Protein AF-A0A968CBP6-F1 (afdb_monomer_lite)

Structure (mmCIF, N/CA/C/O backbone):
data_AF-A0A968CBP6-F1
#
_entry.id   AF-A0A968CBP6-F1
#
loop_
_atom_site.group_PDB
_atom_site.id
_atom_site.type_symbol
_atom_site.label_atom_id
_atom_site.label_alt_id
_atom_site.label_comp_id
_atom_site.label_asym_id
_atom_site.label_entity_id
_atom_site.label_seq_id
_atom_site.pdbx_PDB_ins_code
_atom_site.Cartn_x
_atom_site.Cartn_y
_atom_site.Cartn_z
_atom_site.occupancy
_atom_site.B_iso_or_equiv
_atom_site.auth_seq_id
_atom_site.auth_comp_id
_atom_site.auth_asym_id
_atom_site.auth_atom_id
_atom_site.pdbx_PDB_model_num
ATOM 1 N N . MET A 1 1 ? 8.873 -3.622 16.639 1.00 58.28 1 MET A N 1
ATOM 2 C CA . MET A 1 1 ? 9.459 -4.238 15.426 1.00 58.28 1 MET A CA 1
ATOM 3 C C . MET A 1 1 ? 8.960 -3.572 14.147 1.00 58.28 1 MET A C 1
ATOM 5 O O . MET A 1 1 ? 9.788 -2.992 13.465 1.00 58.28 1 MET A O 1
ATOM 9 N N . LEU A 1 2 ? 7.651 -3.543 13.862 1.00 57.78 2 LEU A N 1
ATOM 10 C CA . LEU A 1 2 ? 7.108 -2.999 12.602 1.00 57.78 2 LEU A CA 1
ATOM 11 C C . LEU A 1 2 ? 7.495 -1.535 12.291 1.00 57.78 2 LEU A C 1
ATOM 13 O O . LEU A 1 2 ? 7.857 -1.235 11.162 1.00 57.78 2 LEU A O 1
ATOM 17 N N . LEU A 1 3 ? 7.505 -0.640 13.288 1.00 64.12 3 LEU A N 1
ATOM 18 C CA . LEU A 1 3 ? 7.940 0.755 13.100 1.00 64.12 3 LEU A CA 1
ATOM 19 C C . LEU A 1 3 ? 9.403 0.865 12.636 1.00 64.12 3 LEU A C 1
ATOM 21 O O . LEU A 1 3 ? 9.730 1.705 11.809 1.00 64.12 3 LEU A O 1
ATOM 25 N N . ARG A 1 4 ? 10.286 -0.004 13.146 1.00 61.34 4 ARG A N 1
ATOM 26 C CA . ARG A 1 4 ? 11.699 -0.031 12.736 1.00 61.34 4 ARG A CA 1
ATOM 27 C C . ARG A 1 4 ? 11.842 -0.510 11.293 1.00 61.34 4 ARG A C 1
ATOM 29 O O . ARG A 1 4 ? 12.669 0.022 10.569 1.00 61.34 4 ARG A O 1
ATOM 36 N N . VAL A 1 5 ? 11.012 -1.470 10.880 1.00 67.94 5 VAL A N 1
ATOM 37 C CA . VAL A 1 5 ? 10.962 -1.962 9.494 1.00 67.94 5 VAL A CA 1
ATOM 38 C C . VAL A 1 5 ? 10.432 -0.877 8.552 1.00 67.94 5 VAL A C 1
ATOM 40 O O . VAL A 1 5 ? 11.011 -0.674 7.491 1.00 67.94 5 VAL A O 1
ATOM 43 N N . LEU A 1 6 ? 9.408 -0.120 8.964 1.00 66.69 6 LEU A N 1
ATOM 44 C CA . LEU A 1 6 ? 8.921 1.043 8.218 1.00 66.69 6 LEU A CA 1
ATOM 45 C C . LEU A 1 6 ? 10.023 2.093 8.042 1.00 66.69 6 LEU A C 1
ATOM 47 O O . LEU A 1 6 ? 10.291 2.515 6.925 1.00 66.69 6 LEU A O 1
ATOM 51 N N . LEU A 1 7 ? 10.666 2.507 9.136 1.00 66.94 7 LEU A N 1
ATOM 52 C CA . LEU A 1 7 ? 11.731 3.511 9.094 1.00 66.94 7 LEU A CA 1
ATOM 53 C C . LEU A 1 7 ? 12.915 3.042 8.239 1.00 66.94 7 LEU A C 1
ATOM 55 O O . LEU A 1 7 ? 13.452 3.833 7.471 1.00 66.94 7 LEU A O 1
ATOM 59 N N . ALA A 1 8 ? 13.278 1.758 8.312 1.00 68.12 8 ALA A N 1
ATOM 60 C CA . ALA A 1 8 ? 14.288 1.169 7.438 1.00 68.12 8 ALA A CA 1
ATOM 61 C C . ALA A 1 8 ? 13.853 1.185 5.964 1.00 68.12 8 ALA A C 1
ATOM 63 O O . ALA A 1 8 ? 14.648 1.541 5.103 1.00 68.12 8 ALA A O 1
ATOM 64 N N . SER A 1 9 ? 12.590 0.864 5.666 1.00 62.25 9 SER A N 1
ATOM 65 C CA . SER A 1 9 ? 12.042 0.920 4.306 1.00 62.25 9 SER A CA 1
ATOM 66 C C . SER A 1 9 ? 12.046 2.347 3.751 1.00 62.25 9 SER A C 1
ATOM 68 O O . SER A 1 9 ? 12.512 2.551 2.636 1.00 62.25 9 SER A O 1
ATOM 70 N N . ILE A 1 10 ? 11.626 3.340 4.544 1.00 71.50 10 ILE A N 1
ATOM 71 C CA . ILE A 1 10 ? 11.675 4.762 4.170 1.00 71.50 10 ILE A CA 1
ATOM 72 C C . ILE A 1 10 ? 13.123 5.207 3.932 1.00 71.50 10 ILE A C 1
ATOM 74 O O . ILE A 1 10 ? 13.391 5.878 2.940 1.00 71.50 10 ILE A O 1
ATOM 78 N N . ALA A 1 11 ? 14.060 4.813 4.801 1.00 69.12 11 ALA A N 1
ATOM 79 C CA . ALA A 1 11 ? 15.475 5.145 4.653 1.00 69.12 11 ALA A CA 1
ATOM 80 C C . ALA A 1 11 ? 16.080 4.536 3.379 1.00 69.12 11 ALA A C 1
ATOM 82 O O . ALA A 1 11 ? 16.752 5.240 2.631 1.00 69.12 11 ALA A O 1
ATOM 83 N N . VAL A 1 12 ? 15.794 3.263 3.085 1.00 71.56 12 VAL A N 1
ATOM 84 C CA . VAL A 1 12 ? 16.213 2.610 1.832 1.00 71.56 12 VAL A CA 1
ATOM 85 C C . VAL A 1 12 ? 15.619 3.334 0.626 1.00 71.56 12 VAL A C 1
ATOM 87 O O . VAL A 1 12 ? 16.332 3.611 -0.333 1.00 71.56 12 VAL A O 1
ATOM 90 N N . ASN A 1 13 ? 14.341 3.702 0.688 1.00 67.50 13 ASN A N 1
ATOM 91 C CA . ASN A 1 13 ? 13.663 4.382 -0.408 1.00 67.50 13 ASN A CA 1
ATOM 92 C C . ASN A 1 13 ? 14.226 5.793 -0.657 1.00 67.50 13 ASN A C 1
ATOM 94 O O . ASN A 1 13 ? 14.407 6.202 -1.800 1.00 67.50 13 ASN A O 1
ATOM 98 N N . ALA A 1 14 ? 14.574 6.512 0.412 1.00 68.06 14 ALA A N 1
ATOM 99 C CA . ALA A 1 14 ? 15.255 7.799 0.330 1.00 68.06 14 ALA A CA 1
ATOM 100 C C . ALA A 1 14 ? 16.664 7.662 -0.270 1.00 68.06 14 ALA A C 1
ATOM 102 O O . ALA A 1 14 ? 17.030 8.450 -1.137 1.00 68.06 14 ALA A O 1
ATOM 103 N N . VAL A 1 15 ? 17.432 6.640 0.128 1.00 73.12 15 VAL A N 1
ATOM 104 C CA . VAL A 1 15 ? 18.761 6.355 -0.443 1.00 73.12 15 VAL A CA 1
ATOM 105 C C . VAL A 1 15 ? 18.662 6.010 -1.929 1.00 73.12 15 VAL A C 1
ATOM 107 O O . VAL A 1 15 ? 19.440 6.536 -2.719 1.00 73.12 15 VAL A O 1
ATOM 110 N N . LEU A 1 16 ? 17.688 5.189 -2.332 1.00 67.12 16 LEU A N 1
ATOM 111 C CA . LEU A 1 16 ? 17.444 4.858 -3.739 1.00 67.12 16 LEU A CA 1
ATOM 112 C C . LEU A 1 16 ? 17.018 6.087 -4.553 1.00 67.12 16 LEU A C 1
ATOM 114 O O . LEU A 1 16 ? 17.507 6.273 -5.662 1.00 67.12 16 LEU A O 1
ATOM 118 N N . GLY A 1 17 ? 16.157 6.947 -4.000 1.00 63.56 17 GLY A N 1
ATOM 119 C CA . GLY A 1 17 ? 15.735 8.186 -4.655 1.00 63.56 17 GLY A CA 1
ATOM 120 C C . GLY A 1 17 ? 16.890 9.171 -4.844 1.00 63.56 17 GLY A C 1
ATOM 121 O O . GLY A 1 17 ? 17.059 9.726 -5.926 1.00 63.56 17 GLY A O 1
ATOM 122 N N . VAL A 1 18 ? 17.731 9.338 -3.818 1.00 68.25 18 VAL A N 1
ATOM 123 C CA . VAL A 1 18 ? 18.947 10.164 -3.891 1.00 68.25 18 VAL A CA 1
ATOM 124 C C . VAL A 1 18 ? 19.954 9.573 -4.879 1.00 68.25 18 VAL A C 1
ATOM 126 O O . VAL A 1 18 ? 20.511 10.310 -5.688 1.00 68.25 18 VAL A O 1
ATOM 129 N N . TRP A 1 19 ? 20.168 8.255 -4.868 1.00 62.94 19 TRP A N 1
ATOM 130 C CA . TRP A 1 19 ? 21.074 7.593 -5.809 1.00 62.94 19 TRP A CA 1
ATOM 131 C C . TRP A 1 19 ? 20.616 7.767 -7.259 1.00 62.94 19 TRP A C 1
ATOM 133 O O . TRP A 1 19 ? 21.429 8.098 -8.118 1.00 62.94 19 TRP A O 1
ATOM 143 N N . ALA A 1 20 ? 19.318 7.626 -7.519 1.00 62.44 20 ALA A N 1
ATOM 144 C CA . ALA A 1 20 ? 18.757 7.779 -8.853 1.00 62.44 20 ALA A CA 1
ATOM 145 C C . ALA A 1 20 ? 18.846 9.231 -9.372 1.00 62.44 20 ALA A C 1
ATOM 147 O O . ALA A 1 20 ? 19.097 9.443 -10.554 1.00 62.44 20 ALA A O 1
ATOM 148 N N . LEU A 1 21 ? 18.739 10.239 -8.494 1.00 63.53 21 LEU A N 1
ATOM 149 C CA . LEU A 1 21 ? 19.003 11.641 -8.857 1.00 63.53 21 LEU A CA 1
ATOM 150 C C . LEU A 1 21 ? 20.485 11.909 -9.176 1.00 63.53 21 LEU A C 1
ATOM 152 O O . LEU A 1 21 ? 20.786 12.762 -10.007 1.00 63.53 21 LEU A O 1
ATOM 156 N N . LEU A 1 22 ? 21.409 11.201 -8.520 1.00 63.22 22 LEU A N 1
ATOM 157 C CA . LEU A 1 22 ? 22.857 11.384 -8.686 1.00 63.22 22 LEU A CA 1
ATOM 158 C C . LEU A 1 22 ? 23.456 10.579 -9.852 1.00 63.22 22 LEU A C 1
ATOM 160 O O . LEU A 1 22 ? 24.536 10.922 -10.324 1.00 63.22 22 LEU A O 1
ATOM 164 N N . ALA A 1 23 ? 22.790 9.517 -10.316 1.00 65.19 23 ALA A N 1
ATOM 165 C CA . ALA A 1 23 ? 23.319 8.596 -11.326 1.00 65.19 23 ALA A CA 1
ATOM 166 C C . ALA A 1 23 ? 23.234 9.107 -12.782 1.00 65.19 23 ALA A C 1
ATOM 168 O O . ALA A 1 23 ? 23.757 8.448 -13.677 1.00 65.19 23 ALA A O 1
ATOM 169 N N . GLY A 1 24 ? 22.623 10.270 -13.034 1.00 56.88 24 GLY A N 1
ATOM 170 C CA . GLY A 1 24 ? 22.633 10.952 -14.339 1.00 56.88 24 GLY A CA 1
ATOM 171 C C . GLY A 1 24 ? 21.694 10.365 -15.403 1.00 56.88 24 GLY A C 1
ATOM 172 O O . GLY A 1 24 ? 21.034 11.138 -16.087 1.00 56.88 24 GLY A O 1
ATOM 173 N N . ASP A 1 25 ? 21.554 9.037 -15.481 1.00 61.28 25 ASP A N 1
ATOM 174 C CA . ASP A 1 25 ? 20.591 8.342 -16.347 1.00 61.28 25 ASP A CA 1
ATOM 175 C C . ASP A 1 25 ? 19.510 7.658 -15.502 1.00 61.28 25 ASP A C 1
ATOM 177 O O . ASP A 1 25 ? 19.669 6.527 -15.032 1.00 61.28 25 ASP A O 1
ATOM 181 N N . PHE A 1 26 ? 18.381 8.346 -15.319 1.00 65.44 26 PHE A N 1
ATOM 182 C CA . PHE A 1 26 ? 17.192 7.780 -14.682 1.00 65.44 26 PHE A CA 1
ATOM 183 C C . PHE A 1 26 ? 16.513 6.803 -15.654 1.00 65.44 26 PHE A C 1
ATOM 185 O O . PHE A 1 26 ? 15.537 7.126 -16.331 1.00 65.44 26 PHE A O 1
ATOM 192 N N . GLY A 1 27 ? 17.086 5.606 -15.774 1.00 70.25 27 GLY A N 1
ATOM 193 C CA . GLY A 1 27 ? 16.573 4.552 -16.640 1.00 70.25 27 GLY A CA 1
ATOM 194 C C . GLY A 1 27 ? 15.267 3.945 -16.124 1.00 70.25 27 GLY A C 1
ATOM 195 O O . GLY A 1 27 ? 14.947 4.001 -14.933 1.00 70.25 27 GLY A O 1
ATOM 196 N N . GLU A 1 28 ? 14.536 3.283 -17.019 1.00 78.75 28 GLU A N 1
ATOM 197 C CA . GLU A 1 28 ? 13.256 2.629 -16.723 1.00 78.75 28 GLU A CA 1
ATOM 198 C C . GLU A 1 28 ? 13.343 1.668 -15.523 1.00 78.75 28 GLU A C 1
ATOM 200 O O . GLU A 1 28 ? 12.503 1.697 -14.622 1.00 78.75 28 GLU A O 1
ATOM 205 N N . THR A 1 29 ? 14.414 0.875 -15.443 1.00 80.12 29 THR A N 1
ATOM 206 C CA . THR A 1 29 ? 14.643 -0.074 -14.344 1.00 80.12 29 THR A CA 1
ATOM 207 C C . THR A 1 29 ? 14.807 0.618 -12.990 1.00 80.12 29 THR A C 1
ATOM 209 O O . THR A 1 29 ? 14.258 0.148 -11.994 1.00 80.12 29 THR A O 1
ATOM 212 N N . GLN A 1 30 ? 15.526 1.745 -12.929 1.00 72.31 30 GLN A N 1
ATOM 213 C CA . GLN A 1 30 ? 15.704 2.493 -11.677 1.00 72.31 30 GLN A CA 1
ATOM 214 C C . GLN A 1 30 ? 14.372 3.087 -11.207 1.00 72.31 30 GLN A C 1
ATOM 216 O O . GLN A 1 30 ? 14.036 2.988 -10.024 1.00 72.31 30 GLN A O 1
ATOM 221 N N . GLY A 1 31 ? 13.570 3.607 -12.142 1.00 76.56 31 GLY A N 1
ATOM 222 C CA . GLY A 1 31 ? 12.212 4.069 -11.865 1.00 76.56 31 GLY A CA 1
ATOM 223 C C . GLY A 1 31 ? 11.309 2.962 -11.319 1.00 76.56 31 GLY A C 1
ATOM 224 O O . GLY A 1 31 ? 10.656 3.162 -10.293 1.00 76.56 31 GLY A O 1
ATOM 225 N N . LYS A 1 32 ? 11.324 1.769 -11.932 1.00 82.38 32 LYS A N 1
ATOM 226 C CA . LYS A 1 32 ? 10.543 0.605 -11.467 1.00 82.38 32 LYS A CA 1
ATOM 227 C C . LYS A 1 32 ? 10.961 0.150 -10.061 1.00 82.38 32 LYS A C 1
ATOM 229 O O . LYS A 1 32 ? 10.103 -0.142 -9.224 1.00 82.38 32 LYS A O 1
ATOM 234 N N . VAL A 1 33 ? 12.260 0.136 -9.753 1.00 80.50 33 VAL A N 1
ATOM 235 C CA . VAL A 1 33 ? 12.775 -0.231 -8.418 1.00 80.50 33 VAL A CA 1
ATOM 236 C C . VAL A 1 33 ? 12.365 0.788 -7.351 1.00 80.50 33 VAL A C 1
ATOM 238 O O . VAL A 1 33 ? 11.912 0.397 -6.270 1.00 80.50 33 VAL A O 1
ATOM 241 N N . LEU A 1 34 ? 12.469 2.085 -7.649 1.00 80.81 34 LEU A N 1
ATOM 242 C CA . LEU A 1 34 ? 12.064 3.148 -6.728 1.00 80.81 34 LEU A CA 1
ATOM 243 C C . LEU A 1 34 ? 10.550 3.125 -6.479 1.00 80.81 34 LEU A C 1
ATOM 245 O O . LEU A 1 34 ? 10.101 3.181 -5.334 1.00 80.81 34 LEU A O 1
ATOM 249 N N . ALA A 1 35 ? 9.757 2.968 -7.538 1.00 79.81 35 ALA A N 1
ATOM 250 C CA . ALA A 1 35 ? 8.307 2.891 -7.433 1.00 79.81 35 ALA A CA 1
ATOM 251 C C . ALA A 1 35 ? 7.855 1.636 -6.665 1.00 79.81 35 ALA A C 1
ATOM 253 O O . ALA A 1 35 ? 6.982 1.729 -5.804 1.00 79.81 35 ALA A O 1
ATOM 254 N N . THR A 1 36 ? 8.498 0.483 -6.884 1.00 84.69 36 THR A N 1
ATOM 255 C CA . THR A 1 36 ? 8.254 -0.738 -6.094 1.00 84.69 36 THR A CA 1
ATOM 256 C C . THR A 1 36 ? 8.577 -0.517 -4.614 1.00 84.69 36 THR A C 1
ATOM 258 O O . THR A 1 36 ? 7.798 -0.893 -3.740 1.00 84.69 36 THR A O 1
ATOM 261 N N . SER A 1 37 ? 9.702 0.133 -4.317 1.00 80.44 37 SER A N 1
ATOM 262 C CA . SER A 1 37 ? 10.124 0.421 -2.942 1.00 80.44 37 SER A CA 1
ATOM 263 C C . SER A 1 37 ? 9.147 1.369 -2.236 1.00 80.44 37 SER A C 1
ATOM 265 O O . SER A 1 37 ? 8.749 1.112 -1.099 1.00 80.44 37 SER A O 1
ATOM 267 N N . PHE A 1 38 ? 8.670 2.399 -2.940 1.00 79.75 38 PHE A N 1
ATOM 268 C CA . PHE A 1 38 ? 7.613 3.293 -2.467 1.00 79.75 38 PHE A CA 1
ATOM 269 C C . PHE A 1 38 ? 6.309 2.554 -2.169 1.00 79.75 38 PHE A C 1
ATOM 271 O O . PHE A 1 38 ? 5.766 2.686 -1.072 1.00 79.75 38 PHE A O 1
ATOM 278 N N . LEU A 1 39 ? 5.852 1.720 -3.102 1.00 85.62 39 LEU A N 1
ATOM 279 C CA . LEU A 1 39 ? 4.659 0.893 -2.949 1.00 85.62 39 LEU A CA 1
ATOM 280 C C . LEU A 1 39 ? 4.750 -0.010 -1.707 1.00 85.62 39 LEU A C 1
ATOM 282 O O . LEU A 1 39 ? 3.826 -0.044 -0.891 1.00 85.62 39 LEU A O 1
ATOM 286 N N . VAL A 1 40 ? 5.887 -0.678 -1.500 1.00 85.44 40 VAL A N 1
ATOM 287 C CA . VAL A 1 40 ? 6.125 -1.513 -0.311 1.00 85.44 40 VAL A CA 1
ATOM 288 C C . VAL A 1 40 ? 6.089 -0.686 0.979 1.00 85.44 40 VAL A C 1
ATOM 290 O O . VAL A 1 40 ? 5.454 -1.107 1.951 1.00 85.44 40 VAL A O 1
ATOM 293 N N . SER A 1 41 ? 6.697 0.506 1.002 1.00 81.00 41 SER A N 1
ATOM 294 C CA . SER A 1 41 ? 6.594 1.410 2.156 1.00 81.00 41 SER A CA 1
ATOM 295 C C . SER A 1 41 ? 5.138 1.796 2.437 1.00 81.00 41 SER A C 1
ATOM 297 O O . SER A 1 41 ? 4.701 1.741 3.587 1.00 81.00 41 SER A O 1
ATOM 299 N N . THR A 1 42 ? 4.352 2.123 1.406 1.00 79.94 42 THR A N 1
ATOM 300 C CA . THR A 1 42 ? 2.923 2.437 1.555 1.00 79.94 42 THR A CA 1
ATOM 301 C C . THR A 1 42 ? 2.142 1.260 2.141 1.00 79.94 42 THR A C 1
ATOM 303 O O . THR A 1 42 ? 1.330 1.469 3.043 1.00 79.94 42 THR A O 1
ATOM 306 N N . ALA A 1 43 ? 2.418 0.021 1.720 1.00 85.81 43 ALA A N 1
ATOM 307 C CA . ALA A 1 43 ? 1.765 -1.166 2.281 1.00 85.81 43 ALA A CA 1
ATOM 308 C C . ALA A 1 43 ? 2.046 -1.310 3.781 1.00 85.81 43 ALA A C 1
ATOM 310 O O . ALA A 1 43 ? 1.135 -1.589 4.564 1.00 85.81 43 ALA A O 1
ATOM 311 N N . MET A 1 44 ? 3.288 -1.057 4.202 1.00 84.50 44 MET A N 1
ATOM 312 C CA . MET A 1 44 ? 3.648 -1.072 5.620 1.00 84.50 44 MET A CA 1
ATOM 313 C C . MET A 1 44 ? 2.908 0.005 6.418 1.00 84.50 44 MET A C 1
ATOM 315 O O . MET A 1 44 ? 2.449 -0.280 7.525 1.00 84.50 44 MET A O 1
ATOM 319 N N . ILE A 1 45 ? 2.753 1.214 5.864 1.00 83.50 45 ILE A N 1
ATOM 320 C CA . ILE A 1 45 ? 1.981 2.296 6.497 1.00 83.50 45 ILE A CA 1
ATOM 321 C C . ILE A 1 45 ? 0.518 1.883 6.648 1.00 83.50 45 ILE A C 1
ATOM 323 O O . ILE A 1 45 ? -0.028 1.982 7.743 1.00 83.50 45 ILE A O 1
ATOM 327 N N . VAL A 1 46 ? -0.104 1.371 5.585 1.00 85.38 46 VAL A N 1
ATOM 328 C CA . VAL A 1 46 ? -1.506 0.928 5.605 1.00 85.38 46 VAL A CA 1
ATOM 329 C C . VAL A 1 46 ? -1.735 -0.116 6.701 1.00 85.38 46 VAL A C 1
ATOM 331 O O . VAL A 1 46 ? -2.682 0.001 7.479 1.00 85.38 46 VAL A O 1
ATOM 334 N N . VAL A 1 47 ? -0.845 -1.104 6.828 1.00 86.62 47 VAL A N 1
ATOM 335 C CA . VAL A 1 47 ? -0.935 -2.111 7.897 1.00 86.62 47 VAL A CA 1
ATOM 336 C C . VAL A 1 47 ? -0.758 -1.474 9.276 1.00 86.62 47 VAL A C 1
ATOM 338 O O . VAL A 1 47 ? -1.544 -1.748 10.182 1.00 86.62 47 VAL A O 1
ATOM 341 N N . LEU A 1 48 ? 0.247 -0.611 9.447 1.00 86.31 48 LEU A N 1
ATOM 342 C CA . LEU A 1 48 ? 0.539 0.055 10.719 1.00 86.31 48 LEU A CA 1
ATOM 343 C C . LEU A 1 48 ? -0.616 0.914 11.220 1.00 86.31 48 LEU A C 1
ATOM 345 O O . LEU A 1 48 ? -0.925 0.874 12.408 1.00 86.31 48 LEU A O 1
ATOM 349 N N . VAL A 1 49 ? -1.239 1.673 10.324 1.00 85.12 49 VAL A N 1
ATOM 350 C CA . VAL A 1 49 ? -2.326 2.593 10.657 1.00 85.12 49 VAL A CA 1
ATOM 351 C C . VAL A 1 49 ? -3.590 1.832 11.056 1.00 85.12 49 VAL A C 1
ATOM 353 O O . VAL A 1 49 ? -4.273 2.226 11.997 1.00 85.12 49 VAL A O 1
ATOM 356 N N . ASN A 1 50 ? -3.884 0.707 10.400 1.00 85.31 50 ASN A N 1
ATOM 357 C CA . ASN A 1 50 ? -5.072 -0.090 10.711 1.00 85.31 50 ASN A CA 1
ATOM 358 C C . ASN A 1 50 ? -4.899 -0.987 11.949 1.00 85.31 50 ASN A C 1
ATOM 360 O O . ASN A 1 50 ? -5.886 -1.343 12.595 1.00 85.31 50 ASN A O 1
ATOM 364 N N . LEU A 1 51 ? -3.665 -1.345 12.324 1.00 86.69 51 LEU A N 1
ATOM 365 C CA . LEU A 1 51 ? -3.393 -2.300 13.405 1.00 86.69 51 LEU A CA 1
ATOM 366 C C . LEU A 1 51 ? -4.030 -1.930 14.766 1.00 86.69 51 LEU A C 1
ATOM 368 O O . LEU A 1 51 ? -4.579 -2.826 15.414 1.00 86.69 51 LEU A O 1
ATOM 372 N N . PRO A 1 52 ? -4.005 -0.664 15.237 1.00 84.31 52 PRO A N 1
ATOM 373 C CA . PRO A 1 52 ? -4.637 -0.285 16.499 1.00 84.31 52 PRO A CA 1
ATOM 374 C C . PRO A 1 52 ? -6.168 -0.393 16.453 1.00 84.31 52 PRO A C 1
ATOM 376 O O . PRO A 1 52 ? -6.766 -0.863 17.422 1.00 84.31 52 PRO A O 1
ATOM 379 N N . ALA A 1 53 ? -6.794 -0.025 15.328 1.00 83.50 53 ALA A N 1
ATOM 380 C CA . ALA A 1 53 ? -8.248 -0.090 15.145 1.00 83.50 53 ALA A CA 1
ATOM 381 C C . ALA A 1 53 ? -8.728 -1.549 15.141 1.00 83.50 53 ALA A C 1
ATOM 383 O O . ALA A 1 53 ? -9.672 -1.905 15.845 1.00 83.50 53 ALA A O 1
ATOM 384 N N . VAL A 1 54 ? -7.988 -2.416 14.440 1.00 85.25 54 VAL A N 1
ATOM 385 C CA . VAL A 1 54 ? -8.180 -3.875 14.423 1.00 85.25 54 VAL A CA 1
ATOM 386 C C . VAL A 1 54 ? -8.069 -4.459 15.835 1.00 85.25 54 VAL A C 1
ATOM 388 O O . VAL A 1 54 ? -8.949 -5.207 16.260 1.00 85.25 54 VAL A O 1
ATOM 391 N N . ARG A 1 55 ? -7.024 -4.104 16.599 1.00 85.44 55 ARG A N 1
ATOM 392 C CA . ARG A 1 55 ? -6.807 -4.632 17.961 1.00 85.44 55 ARG A CA 1
ATOM 393 C C . ARG A 1 55 ? -7.904 -4.238 18.943 1.00 85.44 55 ARG A C 1
ATOM 395 O O . ARG A 1 55 ? -8.272 -5.049 19.786 1.00 85.44 55 ARG A O 1
ATOM 402 N N . ARG A 1 56 ? -8.420 -3.013 18.841 1.00 84.38 56 ARG A N 1
ATOM 403 C CA . ARG A 1 56 ? -9.505 -2.521 19.700 1.00 84.38 56 ARG A CA 1
ATOM 404 C C . ARG A 1 56 ? -10.901 -2.932 19.211 1.00 84.38 56 ARG A C 1
ATOM 406 O O . ARG A 1 56 ? -11.880 -2.612 19.871 1.00 84.38 56 ARG A O 1
ATOM 413 N N . ARG A 1 57 ? -10.994 -3.657 18.084 1.00 81.75 57 ARG A N 1
ATOM 414 C CA . ARG A 1 57 ? -12.244 -4.081 17.422 1.00 81.75 57 ARG A CA 1
ATOM 415 C C . ARG A 1 57 ? -13.199 -2.930 17.069 1.00 81.75 57 ARG A C 1
ATOM 417 O O . ARG A 1 57 ? -14.380 -3.173 16.827 1.00 81.75 57 ARG A O 1
ATOM 424 N N . TYR A 1 58 ? -12.703 -1.696 16.978 1.00 75.12 58 TYR A N 1
ATOM 425 C CA . TYR A 1 58 ? -13.510 -0.566 16.519 1.00 75.12 58 TYR A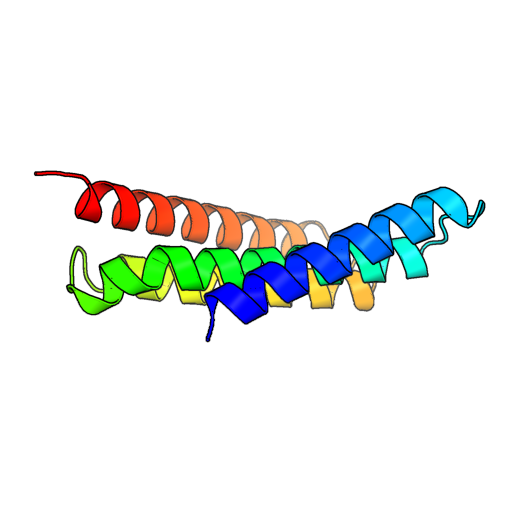 CA 1
ATOM 426 C C . TYR A 1 58 ? -13.828 -0.724 15.034 1.00 75.12 58 TYR A C 1
ATOM 428 O O . TYR A 1 58 ? -12.927 -0.955 14.227 1.00 75.12 58 TYR A O 1
ATOM 436 N N . LEU A 1 59 ? -15.116 -0.613 14.688 1.00 77.31 59 LEU A N 1
ATOM 437 C CA . LEU A 1 59 ? -15.621 -0.780 13.321 1.00 77.31 59 LEU A CA 1
ATOM 438 C C . LEU A 1 59 ? -15.189 -2.104 12.667 1.00 77.31 59 LEU A C 1
ATOM 440 O O . LEU A 1 59 ? -14.978 -2.165 11.457 1.00 77.31 59 LEU A O 1
ATOM 444 N N . TRP A 1 60 ? -15.035 -3.180 13.446 1.00 78.12 60 TRP A N 1
ATOM 445 C CA . TRP A 1 60 ? -14.745 -4.493 12.873 1.00 78.12 60 TRP A CA 1
ATOM 446 C C . TRP A 1 60 ? -15.843 -4.890 11.868 1.00 78.12 60 TRP A C 1
ATOM 448 O O . TRP A 1 60 ? -17.020 -4.773 12.212 1.00 78.12 60 TRP A O 1
ATOM 458 N N . PRO A 1 61 ? -15.512 -5.380 10.655 1.00 85.12 61 PRO A N 1
ATOM 459 C CA . PRO A 1 61 ? -14.190 -5.769 10.137 1.00 85.12 61 PRO A CA 1
ATOM 460 C C . PRO A 1 61 ? -13.494 -4.719 9.243 1.00 85.12 61 PRO A C 1
ATOM 462 O O . PRO A 1 61 ? -12.469 -5.021 8.629 1.00 85.12 61 PRO A O 1
ATOM 465 N N . VAL A 1 62 ? -14.024 -3.497 9.158 1.00 86.31 62 VAL A N 1
ATOM 466 C CA . VAL A 1 62 ? -13.614 -2.452 8.202 1.00 86.31 62 VAL A CA 1
ATOM 467 C C . VAL A 1 62 ? -12.095 -2.218 8.152 1.00 86.31 62 VAL A C 1
ATOM 469 O O . VAL A 1 62 ? -11.533 -2.371 7.065 1.00 86.31 62 VAL A O 1
ATOM 472 N N . PRO A 1 63 ? -11.377 -1.940 9.261 1.00 84.44 63 PRO A N 1
ATOM 473 C CA . PRO A 1 63 ? -9.945 -1.636 9.191 1.00 84.44 63 PRO A CA 1
ATOM 474 C C . PRO A 1 63 ? -9.091 -2.846 8.773 1.00 84.44 63 PRO A C 1
ATOM 476 O O . PRO A 1 63 ? -8.052 -2.686 8.135 1.00 84.44 63 PRO A O 1
ATOM 479 N N . LEU A 1 64 ? -9.540 -4.075 9.060 1.00 87.50 64 LEU A N 1
ATOM 480 C CA . LEU A 1 64 ? -8.861 -5.278 8.574 1.00 87.50 64 LEU A CA 1
ATOM 481 C C . LEU A 1 64 ? -9.027 -5.411 7.058 1.00 87.50 64 LEU A C 1
ATOM 483 O O . LEU A 1 64 ? -8.045 -5.597 6.342 1.00 87.50 64 LEU A O 1
ATOM 487 N N . THR A 1 65 ? -10.264 -5.286 6.568 1.00 88.69 65 THR A N 1
ATOM 488 C CA . THR A 1 65 ? -10.548 -5.375 5.130 1.00 88.69 65 THR A CA 1
ATOM 489 C C . THR A 1 65 ? -9.848 -4.266 4.348 1.00 88.69 65 THR A C 1
ATOM 491 O O . THR A 1 65 ? -9.279 -4.535 3.295 1.00 88.69 65 THR A O 1
ATOM 494 N N . ALA A 1 66 ? -9.780 -3.054 4.904 1.00 86.69 66 ALA A N 1
ATOM 495 C CA . ALA A 1 66 ? -9.053 -1.931 4.327 1.00 86.69 66 ALA A CA 1
ATOM 496 C C . ALA A 1 66 ? -7.553 -2.228 4.200 1.00 86.69 66 ALA A C 1
ATOM 498 O O . ALA A 1 66 ? -6.970 -2.012 3.138 1.00 86.69 66 ALA A O 1
ATOM 499 N N . ALA A 1 67 ? -6.939 -2.793 5.245 1.00 88.50 67 ALA A N 1
ATOM 500 C CA . ALA A 1 67 ? -5.535 -3.179 5.204 1.00 88.50 67 ALA A CA 1
ATOM 501 C C . ALA A 1 67 ? -5.263 -4.267 4.155 1.00 88.50 67 ALA A C 1
ATOM 503 O O . ALA A 1 67 ? -4.320 -4.150 3.375 1.00 88.50 67 ALA A O 1
ATOM 504 N N . MET A 1 68 ? -6.104 -5.303 4.099 1.00 91.94 68 MET A N 1
ATOM 505 C CA . MET A 1 68 ? -5.945 -6.400 3.140 1.00 91.94 68 MET A CA 1
ATOM 506 C C . MET A 1 68 ? -6.122 -5.932 1.693 1.00 91.94 68 MET A C 1
ATOM 508 O O . MET A 1 68 ? -5.286 -6.245 0.848 1.00 91.94 68 MET A O 1
ATOM 512 N N . VAL A 1 69 ? -7.169 -5.150 1.415 1.00 91.62 69 VAL A N 1
ATOM 513 C CA . VAL A 1 69 ? -7.422 -4.585 0.081 1.00 91.62 69 VAL A CA 1
ATOM 514 C C . VAL A 1 69 ? -6.291 -3.640 -0.326 1.00 91.62 69 VAL A C 1
ATOM 516 O O . VAL A 1 69 ? -5.839 -3.695 -1.466 1.00 91.62 69 VAL A O 1
ATOM 519 N N . GLY A 1 70 ? -5.778 -2.827 0.603 1.00 88.38 70 GLY A N 1
ATOM 520 C CA . GLY A 1 70 ? -4.657 -1.927 0.339 1.00 88.38 70 GLY A CA 1
ATOM 521 C C . GLY A 1 70 ? -3.382 -2.679 -0.029 1.00 88.38 70 GLY A C 1
ATOM 522 O O . GLY A 1 70 ? -2.766 -2.376 -1.045 1.00 88.38 70 GLY A O 1
ATOM 523 N N . VAL A 1 71 ? -3.019 -3.709 0.739 1.00 92.06 71 VAL A N 1
ATOM 524 C CA . VAL A 1 71 ? -1.854 -4.556 0.433 1.00 92.06 71 VAL A CA 1
ATOM 525 C C . VAL A 1 71 ? -2.033 -5.276 -0.906 1.00 92.06 71 VAL A C 1
ATOM 527 O O . VAL A 1 71 ? -1.110 -5.281 -1.718 1.00 92.06 71 VAL A O 1
ATOM 530 N N . ALA A 1 72 ? -3.216 -5.833 -1.176 1.00 91.81 72 ALA A N 1
ATOM 531 C CA . ALA A 1 72 ? -3.499 -6.514 -2.437 1.00 91.81 72 ALA A CA 1
ATOM 532 C C . ALA A 1 72 ? -3.401 -5.567 -3.644 1.00 91.81 72 ALA A C 1
ATOM 534 O O . ALA A 1 72 ? -2.788 -5.920 -4.649 1.00 91.81 72 ALA A O 1
ATOM 535 N N . ALA A 1 73 ? -3.942 -4.351 -3.535 1.00 87.69 73 ALA A N 1
ATOM 536 C CA . ALA A 1 73 ? -3.867 -3.343 -4.588 1.00 87.69 73 ALA A CA 1
ATOM 537 C C . ALA A 1 73 ? -2.423 -2.890 -4.854 1.00 87.69 73 ALA A C 1
ATOM 539 O O . ALA A 1 73 ? -2.028 -2.718 -6.004 1.00 87.69 73 ALA A O 1
ATOM 540 N N . ILE A 1 74 ? -1.612 -2.751 -3.804 1.00 88.69 74 ILE A N 1
ATOM 541 C CA . ILE A 1 74 ? -0.191 -2.404 -3.922 1.00 88.69 74 ILE A CA 1
ATOM 542 C C . ILE A 1 74 ? 0.590 -3.519 -4.623 1.00 88.69 74 ILE A C 1
ATOM 544 O O . ILE A 1 74 ? 1.335 -3.242 -5.559 1.00 88.69 74 ILE A O 1
ATOM 548 N N . LEU A 1 75 ? 0.389 -4.778 -4.220 1.00 90.38 75 LEU A N 1
ATOM 549 C CA . LEU A 1 75 ? 1.008 -5.927 -4.887 1.00 90.38 75 LEU A CA 1
ATOM 550 C C . LEU A 1 75 ? 0.586 -6.011 -6.356 1.00 90.38 75 LEU A C 1
ATOM 552 O O . LEU A 1 75 ? 1.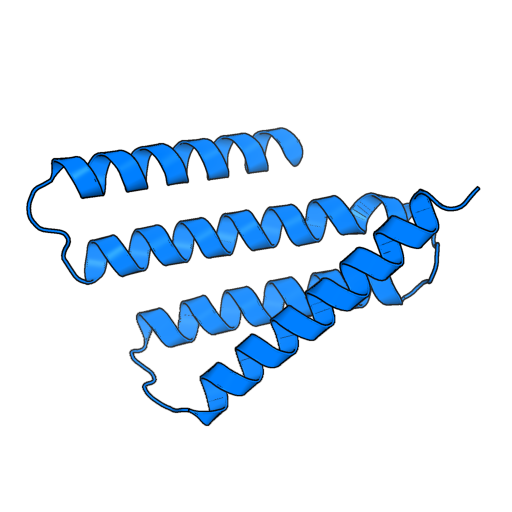419 -6.276 -7.220 1.00 90.38 75 LEU A O 1
ATOM 556 N N . TRP A 1 76 ? -0.685 -5.728 -6.644 1.00 90.06 76 TRP A N 1
ATOM 557 C CA . TRP A 1 76 ? -1.200 -5.666 -8.006 1.00 90.06 76 TRP A CA 1
ATOM 558 C C . TRP A 1 76 ? -0.476 -4.605 -8.845 1.00 90.06 76 TRP A C 1
ATOM 560 O O . TRP A 1 76 ? -0.028 -4.910 -9.946 1.00 90.06 76 TRP A O 1
ATOM 570 N N . PHE A 1 77 ? -0.275 -3.394 -8.316 1.00 82.19 77 PHE A N 1
ATOM 571 C CA . PHE A 1 77 ? 0.496 -2.349 -9.001 1.00 82.19 77 PHE A CA 1
ATOM 572 C C . PHE A 1 77 ? 1.952 -2.739 -9.247 1.00 82.19 77 PHE A C 1
ATOM 574 O O . PHE A 1 77 ? 2.470 -2.472 -10.330 1.00 82.19 77 PHE A O 1
ATOM 581 N N . THR A 1 78 ? 2.598 -3.405 -8.288 1.00 87.38 78 THR A N 1
ATOM 582 C CA . THR A 1 78 ? 3.952 -3.932 -8.483 1.00 87.38 78 THR A CA 1
ATOM 583 C C . THR A 1 78 ? 3.983 -4.931 -9.641 1.00 87.38 78 THR A C 1
ATOM 585 O O . THR A 1 78 ? 4.840 -4.832 -10.510 1.00 87.38 78 THR A O 1
ATOM 588 N N . VAL A 1 79 ? 3.019 -5.852 -9.718 1.00 89.25 79 VAL A N 1
ATOM 589 C CA . VAL A 1 79 ? 2.923 -6.810 -10.833 1.00 89.25 79 VAL A CA 1
ATOM 590 C C . VAL A 1 79 ? 2.712 -6.083 -12.165 1.00 89.25 79 VAL A C 1
ATOM 592 O O . VAL A 1 79 ? 3.466 -6.317 -13.104 1.00 89.25 79 VAL A O 1
ATOM 595 N N . LEU A 1 80 ? 1.748 -5.162 -12.259 1.00 87.06 80 LEU A N 1
ATOM 596 C CA . LEU A 1 80 ? 1.486 -4.428 -13.507 1.00 87.06 80 LEU A CA 1
ATOM 597 C C . LEU A 1 80 ? 2.718 -3.674 -14.019 1.00 87.06 80 LEU A C 1
ATOM 599 O O . LEU A 1 80 ? 2.961 -3.652 -15.222 1.00 87.06 80 LEU A O 1
ATOM 603 N N . MET A 1 81 ? 3.496 -3.098 -13.102 1.00 85.06 81 MET A N 1
ATOM 604 C CA . MET A 1 81 ? 4.713 -2.350 -13.406 1.00 85.06 81 MET A CA 1
ATOM 605 C C . MET A 1 81 ? 5.830 -3.233 -13.975 1.00 85.06 81 MET A C 1
ATOM 607 O O . MET A 1 81 ? 6.547 -2.805 -14.877 1.00 85.06 81 MET A O 1
ATOM 611 N N . TRP A 1 82 ? 5.990 -4.453 -13.458 1.00 86.56 82 TRP A N 1
ATOM 612 C CA . TRP A 1 82 ? 7.042 -5.374 -13.902 1.00 86.56 82 TRP A CA 1
ATOM 613 C C . TRP A 1 82 ? 6.669 -6.170 -15.152 1.00 86.56 82 TRP A C 1
ATOM 615 O O . TRP A 1 82 ? 7.554 -6.540 -15.914 1.00 86.56 82 TRP A O 1
ATOM 625 N N . PHE A 1 83 ? 5.378 -6.415 -15.375 1.00 86.75 83 PHE A N 1
ATOM 626 C CA . PHE A 1 83 ? 4.886 -7.149 -16.543 1.00 86.75 83 PHE A CA 1
ATOM 627 C C . PHE A 1 83 ? 4.425 -6.241 -17.693 1.00 86.75 83 PHE A C 1
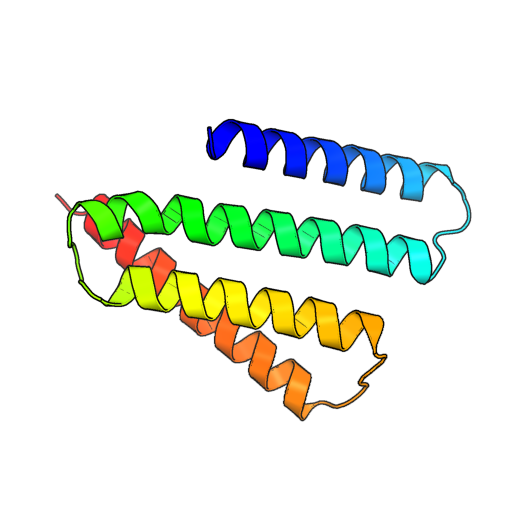ATOM 629 O O . PHE A 1 83 ? 3.817 -6.746 -18.633 1.00 86.75 83 PHE A O 1
ATOM 636 N N . GLU A 1 84 ? 4.685 -4.928 -17.611 1.00 74.88 84 GLU A N 1
ATOM 637 C CA . GLU A 1 84 ? 4.378 -3.937 -18.663 1.00 74.88 84 GLU A CA 1
ATOM 638 C C . GLU A 1 84 ? 2.946 -4.078 -19.200 1.00 74.88 84 GLU A C 1
ATOM 640 O O . GLU A 1 84 ? 2.661 -4.020 -20.397 1.00 74.88 84 GLU A O 1
ATOM 645 N N . VAL A 1 85 ? 2.006 -4.321 -18.282 1.00 73.69 85 VAL A N 1
ATOM 646 C CA . VAL A 1 85 ? 0.604 -4.539 -18.633 1.00 73.69 85 VAL A CA 1
ATOM 647 C C . VAL A 1 85 ? -0.053 -3.181 -18.866 1.00 73.69 85 VAL A C 1
ATOM 649 O O . VAL A 1 85 ? -0.746 -2.646 -17.999 1.00 73.69 85 VAL A O 1
ATOM 652 N N . ASP A 1 86 ? 0.126 -2.643 -20.071 1.00 64.38 86 ASP A N 1
ATOM 653 C CA . ASP A 1 86 ? -0.466 -1.378 -20.516 1.00 64.38 86 ASP A CA 1
ATOM 654 C C . ASP A 1 86 ? -1.946 -1.546 -20.872 1.00 64.38 86 ASP A C 1
ATOM 656 O O . ASP A 1 86 ? -2.381 -1.485 -22.025 1.00 64.38 86 ASP A O 1
ATOM 660 N N . ARG A 1 87 ? -2.772 -1.794 -19.851 1.00 69.00 87 ARG A N 1
ATOM 661 C CA . ARG A 1 87 ? -4.228 -1.817 -20.002 1.00 69.00 87 ARG A CA 1
ATOM 662 C C . ARG A 1 87 ? -4.905 -0.923 -18.972 1.00 69.00 87 ARG A C 1
ATOM 664 O O . ARG A 1 87 ? -4.693 -1.026 -17.768 1.00 69.00 87 ARG A O 1
ATOM 671 N N . VAL A 1 88 ? -5.829 -0.099 -19.462 1.00 74.62 88 VAL A N 1
ATOM 672 C CA . VAL A 1 88 ? -6.603 0.864 -18.660 1.00 74.62 88 VAL A CA 1
ATOM 673 C C . VAL A 1 88 ? -7.409 0.178 -17.547 1.00 74.62 88 VAL A C 1
ATOM 675 O O . VAL A 1 88 ? -7.546 0.710 -16.449 1.00 74.62 88 VAL A O 1
ATOM 678 N N . VAL A 1 89 ? -7.949 -1.012 -17.816 1.00 78.44 89 VAL A N 1
ATOM 679 C CA . VAL A 1 89 ? -8.814 -1.756 -16.883 1.00 78.44 89 VAL A CA 1
ATOM 680 C C . VAL A 1 89 ? -8.067 -2.248 -15.628 1.00 78.44 89 VAL A C 1
ATOM 682 O O . VAL A 1 89 ? -8.519 -1.925 -14.528 1.00 78.44 89 VAL A O 1
ATOM 685 N N . PRO A 1 90 ? -6.938 -2.980 -15.722 1.00 77.75 90 PRO A N 1
ATOM 686 C CA . PRO A 1 90 ? -6.218 -3.447 -14.537 1.00 77.75 90 PRO A CA 1
ATOM 687 C C . PRO A 1 90 ? -5.647 -2.315 -13.674 1.00 77.75 90 PRO A C 1
ATOM 689 O O . PRO A 1 90 ? -5.643 -2.451 -12.450 1.00 77.75 90 PRO A O 1
ATOM 692 N N . VAL A 1 91 ? -5.243 -1.190 -14.273 1.00 76.19 91 VAL A N 1
ATOM 693 C CA . VAL A 1 91 ? -4.806 0.005 -13.529 1.00 76.19 91 VAL A CA 1
ATOM 694 C C . VAL A 1 91 ? -5.968 0.625 -12.749 1.00 76.19 91 VAL A C 1
ATOM 696 O O . VAL A 1 91 ? -5.823 0.944 -11.569 1.00 76.19 91 VAL A O 1
ATOM 699 N N . LYS A 1 92 ? -7.153 0.745 -13.367 1.00 76.06 92 LYS A N 1
ATOM 700 C CA . LYS A 1 92 ? -8.361 1.251 -12.692 1.00 76.06 92 LYS A CA 1
ATOM 701 C C . LYS A 1 92 ? -8.792 0.357 -11.531 1.00 76.06 92 LYS A C 1
ATOM 703 O O . LYS A 1 92 ? -9.157 0.878 -10.480 1.00 76.06 92 LYS A O 1
ATOM 708 N N . LEU A 1 93 ? -8.719 -0.965 -11.697 1.00 79.00 93 LEU A N 1
ATOM 709 C CA . LEU A 1 93 ? -9.018 -1.925 -10.630 1.00 79.00 93 LEU A CA 1
ATOM 710 C C . LEU A 1 93 ? -8.079 -1.739 -9.433 1.00 79.00 93 LEU A C 1
ATOM 712 O O . LEU A 1 93 ? -8.559 -1.529 -8.319 1.00 79.00 93 LEU A O 1
ATOM 716 N N . GLY A 1 94 ? -6.763 -1.710 -9.663 1.00 77.06 94 GLY A N 1
ATOM 717 C CA . GLY A 1 94 ? -5.787 -1.441 -8.601 1.00 77.06 94 GLY A CA 1
ATOM 718 C C . GLY A 1 94 ? -6.029 -0.091 -7.916 1.00 77.06 94 GLY A C 1
ATOM 719 O O . GLY A 1 94 ? -6.079 -0.014 -6.688 1.00 77.06 94 GLY A O 1
ATOM 720 N N . GLY A 1 95 ? -6.253 0.969 -8.700 1.00 75.31 95 GLY A N 1
ATOM 721 C CA . GLY A 1 95 ? -6.517 2.314 -8.181 1.00 75.31 95 GLY A CA 1
ATOM 722 C C . GLY A 1 95 ? -7.791 2.393 -7.334 1.00 75.31 95 GLY A C 1
ATOM 723 O O . GLY A 1 95 ? -7.787 2.995 -6.263 1.00 75.31 95 GLY A O 1
ATOM 724 N N . SER A 1 96 ? -8.866 1.724 -7.760 1.00 76.56 96 SER A N 1
ATOM 725 C CA . SER A 1 96 ? -10.109 1.644 -6.983 1.00 76.56 96 SER A CA 1
ATOM 726 C C . SER A 1 96 ? -9.919 0.913 -5.649 1.00 76.5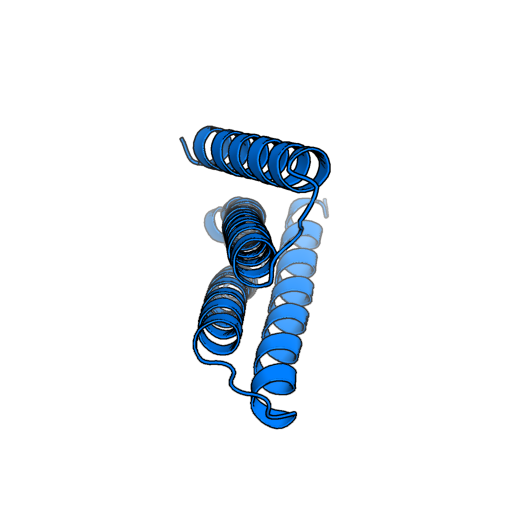6 96 SER A C 1
ATOM 728 O O . SER A 1 96 ? -10.437 1.361 -4.626 1.00 76.56 96 SER A O 1
ATOM 730 N N . GLY A 1 97 ? -9.105 -0.149 -5.626 1.00 77.62 97 GLY A N 1
ATOM 731 C CA . GLY A 1 97 ? -8.758 -0.866 -4.401 1.00 77.62 97 GLY A CA 1
ATOM 732 C C . GLY A 1 97 ? -7.990 0.014 -3.413 1.00 77.62 97 GLY A C 1
ATOM 733 O O . GLY A 1 97 ? -8.324 0.043 -2.230 1.00 77.62 97 GLY A O 1
ATOM 734 N N . LEU A 1 98 ? -7.024 0.803 -3.898 1.00 78.12 98 LEU A N 1
ATOM 735 C CA . LEU A 1 98 ? -6.302 1.777 -3.071 1.00 78.12 98 LEU A CA 1
ATOM 736 C C . LEU A 1 98 ? -7.228 2.843 -2.472 1.00 78.12 98 LEU A C 1
ATOM 738 O O . LEU A 1 98 ? -7.087 3.172 -1.295 1.00 78.12 98 LEU A O 1
ATOM 742 N N . LEU A 1 99 ? -8.188 3.360 -3.245 1.00 77.81 99 LEU A N 1
ATOM 743 C CA . LEU A 1 99 ? -9.155 4.347 -2.752 1.00 77.81 99 LEU A CA 1
ATOM 744 C C . LEU A 1 99 ? -10.038 3.770 -1.639 1.00 77.81 99 LEU A C 1
ATOM 746 O O . LEU A 1 99 ? -10.206 4.403 -0.597 1.00 77.81 99 LEU A O 1
ATOM 750 N N . LEU A 1 100 ? -10.556 2.553 -1.826 1.00 79.44 100 LEU A N 1
ATOM 751 C CA . LEU A 1 100 ? -11.364 1.863 -0.816 1.00 79.44 100 LEU A CA 1
ATOM 752 C C . LEU A 1 100 ? -10.554 1.559 0.449 1.00 79.44 100 LEU A C 1
ATOM 754 O O . LEU A 1 100 ? -11.030 1.779 1.564 1.00 79.44 100 LEU A O 1
ATOM 758 N N . ALA A 1 101 ? -9.310 1.109 0.283 1.00 80.50 101 ALA A N 1
ATOM 759 C CA . ALA A 1 101 ? -8.387 0.890 1.388 1.00 80.50 101 ALA A CA 1
ATOM 760 C C . ALA A 1 101 ? -8.096 2.189 2.151 1.00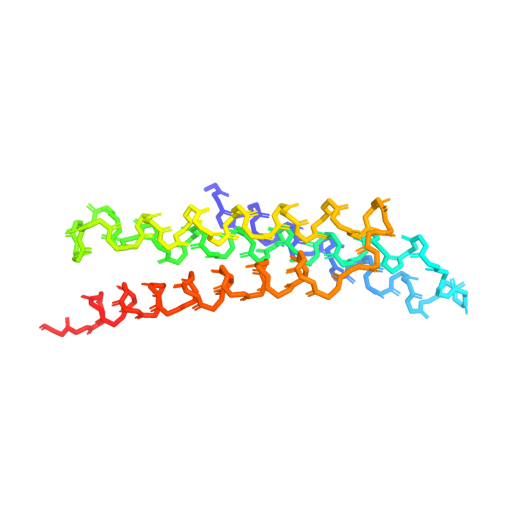 80.50 101 ALA A C 1
ATOM 762 O O . ALA A 1 101 ? -8.121 2.200 3.382 1.00 80.50 101 ALA A O 1
ATOM 763 N N . GLY A 1 102 ? -7.873 3.297 1.440 1.00 75.25 102 GLY A N 1
ATOM 764 C CA . GLY A 1 102 ? -7.670 4.617 2.033 1.00 75.25 102 GLY A CA 1
ATOM 765 C C . GLY A 1 102 ? -8.883 5.084 2.836 1.00 75.25 102 GLY A C 1
ATOM 766 O O . GLY A 1 102 ? -8.740 5.469 3.996 1.00 75.25 102 GLY A O 1
ATOM 767 N N . ALA A 1 103 ? -10.084 4.969 2.266 1.00 77.44 103 ALA A N 1
ATOM 768 C CA . ALA A 1 103 ? -11.329 5.339 2.936 1.00 77.44 103 ALA A CA 1
ATOM 769 C C . ALA A 1 103 ? -11.569 4.514 4.212 1.00 77.44 103 ALA A C 1
ATOM 771 O O . ALA A 1 103 ? -11.863 5.076 5.267 1.00 77.44 103 ALA A O 1
ATOM 772 N N . GLY A 1 104 ? -11.379 3.192 4.151 1.00 79.69 104 GLY A N 1
ATOM 773 C CA . GLY A 1 104 ? -11.518 2.324 5.323 1.00 79.69 104 GLY A CA 1
ATOM 774 C C . GLY A 1 104 ? -10.457 2.588 6.397 1.00 79.69 104 GLY A C 1
ATOM 775 O O . GLY A 1 104 ? -10.761 2.553 7.589 1.00 79.69 104 GLY A O 1
ATOM 776 N N . THR A 1 105 ? -9.237 2.939 5.983 1.00 79.56 105 THR A N 1
ATOM 777 C CA . THR A 1 105 ? -8.151 3.335 6.893 1.00 79.56 105 THR A CA 1
ATOM 778 C C . THR A 1 105 ? -8.477 4.645 7.616 1.00 79.56 105 THR A C 1
ATOM 780 O O . THR A 1 105 ? -8.298 4.740 8.830 1.00 79.56 105 THR A O 1
ATOM 783 N N . LEU A 1 106 ? -9.010 5.643 6.900 1.00 79.31 106 LEU A N 1
ATOM 784 C CA . LEU A 1 106 ? -9.463 6.908 7.488 1.00 79.31 106 LEU A CA 1
ATOM 785 C C . LEU A 1 106 ? -10.632 6.701 8.454 1.00 79.31 106 LEU A C 1
ATOM 787 O O . LEU A 1 106 ? -10.624 7.266 9.543 1.00 79.31 106 LEU A O 1
ATOM 791 N N . ALA A 1 107 ? -11.601 5.855 8.101 1.00 79.56 107 ALA A N 1
ATOM 792 C CA . ALA A 1 107 ? -12.707 5.513 8.992 1.00 79.56 107 ALA A CA 1
ATOM 793 C C . ALA A 1 107 ? -12.208 4.856 10.293 1.00 79.56 107 ALA A C 1
ATOM 795 O O . ALA A 1 107 ? -12.641 5.232 11.382 1.00 79.56 107 ALA A O 1
ATOM 796 N N . GLY A 1 108 ? -11.251 3.926 10.195 1.00 77.50 108 GLY A N 1
ATOM 797 C CA . GLY A 1 108 ? -10.621 3.290 11.355 1.00 77.50 108 GLY A CA 1
ATOM 798 C C . GLY A 1 108 ? -9.841 4.271 12.237 1.00 77.50 108 GLY A C 1
ATOM 799 O O . GLY A 1 108 ? -9.910 4.181 13.462 1.00 77.50 108 GLY A O 1
ATOM 800 N N . LEU A 1 109 ? -9.141 5.235 11.632 1.00 77.81 109 LEU A N 1
ATOM 801 C CA . LEU A 1 109 ? -8.462 6.316 12.352 1.00 77.81 109 LEU A CA 1
ATOM 802 C C . LEU A 1 109 ? -9.443 7.237 13.075 1.00 77.81 109 LEU A C 1
ATOM 804 O O . LEU A 1 109 ? -9.253 7.521 14.255 1.00 77.81 109 LEU A O 1
ATOM 808 N N . MET A 1 110 ? -10.505 7.673 12.398 1.00 79.06 110 MET A N 1
ATOM 809 C CA . MET A 1 110 ? -11.526 8.522 13.011 1.00 79.06 110 MET A CA 1
ATOM 810 C C . MET A 1 110 ? -12.195 7.820 14.192 1.00 79.06 110 MET A C 1
ATOM 812 O O . MET A 1 110 ? -12.404 8.445 15.223 1.00 79.06 110 MET A O 1
ATOM 816 N N . ALA A 1 111 ? -12.442 6.511 14.099 1.00 78.44 111 ALA A N 1
ATOM 817 C CA . ALA A 1 111 ? -12.982 5.733 15.213 1.00 78.44 111 ALA A CA 1
ATOM 818 C C . ALA A 1 111 ? -12.018 5.585 16.404 1.00 78.44 111 ALA A C 1
ATOM 820 O O . ALA A 1 111 ? -12.464 5.334 17.516 1.00 78.44 111 ALA A O 1
ATOM 821 N N . LEU A 1 112 ? -10.705 5.714 16.188 1.00 77.88 112 LEU A N 1
ATOM 822 C CA . LEU A 1 112 ? -9.708 5.717 17.264 1.00 77.88 112 LEU A CA 1
ATOM 823 C C . LEU A 1 112 ? -9.559 7.084 17.941 1.00 77.88 112 LEU A C 1
ATOM 825 O O . LEU A 1 112 ? -9.139 7.127 19.096 1.00 77.88 112 LEU A O 1
ATOM 829 N N . VAL A 1 113 ? -9.814 8.170 17.205 1.00 79.38 113 VAL A N 1
ATOM 830 C CA . VAL A 1 113 ? -9.672 9.556 17.682 1.00 79.38 113 VAL A CA 1
ATOM 831 C C . VAL A 1 113 ? -10.982 10.104 18.250 1.00 79.38 113 VAL A C 1
ATOM 833 O O . VAL A 1 113 ? -10.939 10.988 19.104 1.00 79.38 113 VAL A O 1
ATOM 836 N N . ALA A 1 114 ? -12.133 9.596 17.803 1.00 66.62 114 ALA A N 1
ATOM 837 C CA . ALA A 1 114 ? -13.429 9.984 18.342 1.00 66.62 114 ALA A CA 1
ATOM 838 C C . ALA A 1 114 ? -13.517 9.617 19.844 1.00 66.62 114 ALA A C 1
ATOM 840 O O . ALA A 1 114 ? -13.200 8.475 20.189 1.00 66.62 114 ALA A O 1
ATOM 841 N N . PRO A 1 115 ? -13.881 10.580 20.716 1.00 54.47 115 PRO A N 1
ATOM 842 C CA . PRO A 1 115 ? -13.938 10.402 22.168 1.00 54.47 115 PRO A CA 1
ATOM 843 C C . PRO A 1 115 ? -15.035 9.435 22.627 1.00 54.47 115 PRO A C 1
ATOM 845 O O . PRO A 1 115 ? -16.081 9.343 21.941 1.00 54.47 115 PRO A O 1
#

Radius of gyration: 16.02 Å; chains: 1; bounding box: 39×19×43 Å

pLDDT: mean 77.65, std 8.98, range [54.47, 92.06]

Foldseek 3Di:
DLVVVLVVLVVVLVVLVVCCVVVPDNDLVSVLVSLLSVLVSVLSVLCVLLVVLVVVVPPPPLSVQLSVLSNVLSVLVNVCSVVVVPDPV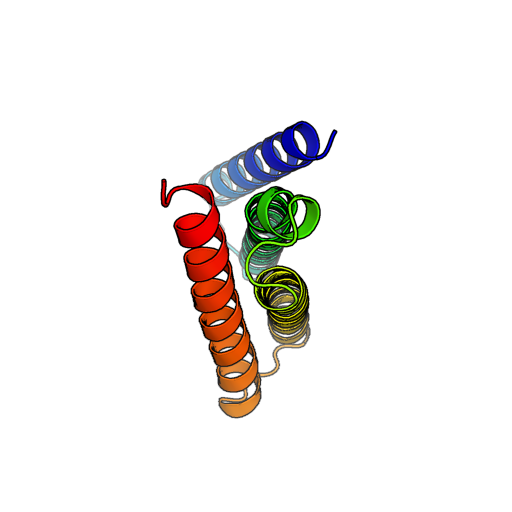SPVSSVVSNVSSVVSSVVSNCSVVPD

Sequence (115 aa):
MLLRVLLASIAVNAVLGVWALLAGDFGETQGKVLATSFLVSTAMIVVLVNLPAVRRRYLWPVPLTAAMVGVAAILWFTVLMWFEVDRVVPVKLGGSGLLLAGAGTLAGLMALVAP

Secondary structure (DSSP, 8-state):
-HHHHHHHHHHHHHHHHHHHHHSS---HHHHHHHHHHHHHHHHHHHHHHHHHHHHTTTTTTHHHHHHHHHHHHHHHHHHHHHTT---HHHHHHHHHHHHHHHHHHHHHHHHHH--